Protein AF-A0A957JC90-F1 (afdb_monomer)

Nearest PDB structures (foldseek):
  6tye-assembly1_F  TM=4.162E-01  e=8.320E+00  Mycobacterium tuberculosis
  6tyg-assembly1_F  TM=4.128E-01  e=8.320E+00  Mycobacterium tuberculosis

Structure (mmCIF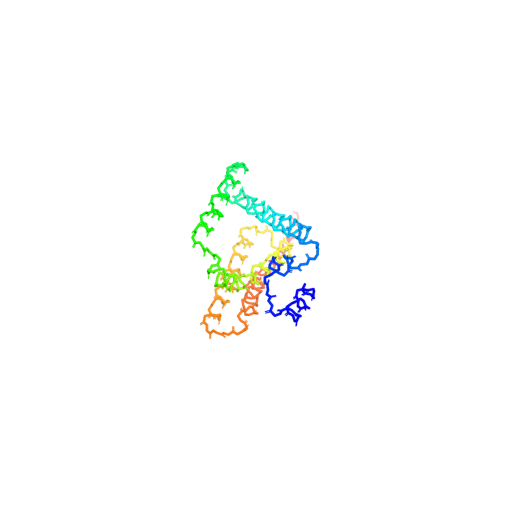, N/CA/C/O backbone):
data_AF-A0A957JC90-F1
#
_entry.id   AF-A0A957JC90-F1
#
loop_
_atom_site.group_PDB
_atom_site.id
_atom_site.type_symbol
_atom_site.label_atom_id
_atom_site.label_alt_id
_atom_site.label_comp_id
_atom_site.label_asym_id
_atom_site.label_entity_id
_atom_site.label_seq_id
_atom_site.pdbx_PDB_ins_code
_atom_site.Cartn_x
_atom_site.Cartn_y
_atom_site.Cartn_z
_atom_site.occupancy
_atom_site.B_iso_or_equiv
_atom_site.auth_seq_id
_atom_site.auth_comp_id
_atom_site.auth_asym_id
_atom_site.auth_atom_id
_atom_site.pdbx_PDB_model_num
ATOM 1 N N . MET A 1 1 ? -3.160 -13.392 16.262 1.00 65.69 1 MET A N 1
ATOM 2 C CA . MET A 1 1 ? -4.386 -13.934 15.630 1.00 65.69 1 MET A CA 1
ATOM 3 C C . MET A 1 1 ? -5.133 -14.885 16.562 1.00 65.69 1 MET A C 1
ATOM 5 O O . MET A 1 1 ? -6.275 -14.590 16.868 1.00 65.69 1 MET A O 1
ATOM 9 N N . ILE A 1 2 ? -4.496 -15.940 17.093 1.00 87.81 2 ILE A N 1
ATOM 10 C CA . ILE A 1 2 ? -5.151 -16.943 17.967 1.00 87.81 2 ILE A CA 1
ATOM 11 C C . ILE A 1 2 ? -5.849 -16.319 19.189 1.00 87.81 2 ILE A C 1
ATOM 13 O O . ILE A 1 2 ? -7.026 -16.570 19.409 1.00 87.81 2 ILE A O 1
ATOM 17 N N . VAL A 1 3 ? -5.158 -15.456 19.943 1.00 84.19 3 VAL A N 1
ATOM 18 C CA . VAL A 1 3 ? -5.729 -14.815 21.145 1.00 84.19 3 VAL A CA 1
ATOM 19 C C . VAL A 1 3 ? -6.979 -13.996 20.816 1.00 84.19 3 VAL A C 1
ATOM 21 O O . VAL A 1 3 ? -7.974 -14.115 21.514 1.00 84.19 3 VAL A O 1
ATOM 24 N N . GLY A 1 4 ? -6.960 -13.219 19.729 1.00 83.75 4 GLY A N 1
ATOM 25 C CA . GLY A 1 4 ? -8.124 -12.437 19.297 1.00 83.75 4 GLY A CA 1
ATOM 26 C C . GLY A 1 4 ? -9.298 -13.311 18.854 1.00 83.75 4 GLY A C 1
ATOM 27 O O . GLY A 1 4 ? -10.431 -13.017 19.208 1.00 83.75 4 GLY A O 1
ATOM 28 N N . ALA A 1 5 ? -9.032 -14.414 18.146 1.00 88.38 5 ALA A N 1
ATOM 29 C CA . ALA A 1 5 ? -10.068 -15.360 17.730 1.00 88.38 5 ALA A CA 1
ATOM 30 C C . ALA A 1 5 ? -10.726 -16.064 18.927 1.00 88.38 5 ALA A C 1
ATOM 32 O O . ALA A 1 5 ? -11.946 -16.183 18.975 1.00 88.38 5 ALA A O 1
ATOM 33 N N . ILE A 1 6 ? -9.925 -16.481 19.915 1.00 91.12 6 ILE A N 1
ATOM 34 C CA . ILE A 1 6 ? -10.436 -17.054 21.168 1.00 91.12 6 ILE A CA 1
ATOM 35 C C . ILE A 1 6 ? -11.291 -16.022 21.901 1.00 91.12 6 ILE A C 1
ATOM 37 O O . ILE A 1 6 ? -12.384 -16.347 22.347 1.00 91.12 6 ILE A O 1
ATOM 41 N N . LEU A 1 7 ? -10.804 -14.786 21.999 1.00 85.38 7 LEU A N 1
ATOM 42 C CA . LEU A 1 7 ? -11.464 -13.711 22.728 1.00 85.38 7 LEU A CA 1
ATOM 43 C C . LEU A 1 7 ? -12.799 -13.330 22.073 1.00 85.38 7 LEU A C 1
ATOM 45 O O . LEU A 1 7 ? -13.797 -13.244 22.770 1.00 85.38 7 LEU A O 1
ATOM 49 N N . PHE A 1 8 ? -12.860 -13.234 20.743 1.00 88.88 8 PHE A N 1
ATOM 50 C CA . PHE A 1 8 ? -14.123 -13.041 20.027 1.00 88.88 8 PHE A CA 1
ATOM 51 C C . PHE A 1 8 ? -15.086 -14.218 20.214 1.00 88.88 8 PHE A C 1
ATOM 53 O O . PHE A 1 8 ? -16.272 -14.014 20.455 1.00 88.88 8 PHE A O 1
ATOM 60 N N . ASN A 1 9 ? -14.586 -15.455 20.148 1.00 93.44 9 ASN A N 1
ATOM 61 C CA . ASN A 1 9 ? -15.416 -16.639 20.356 1.00 93.44 9 ASN A CA 1
ATOM 62 C C . ASN A 1 9 ? -16.007 -16.703 21.776 1.00 93.44 9 ASN A C 1
ATOM 64 O O . ASN A 1 9 ? -17.068 -17.291 21.965 1.00 93.4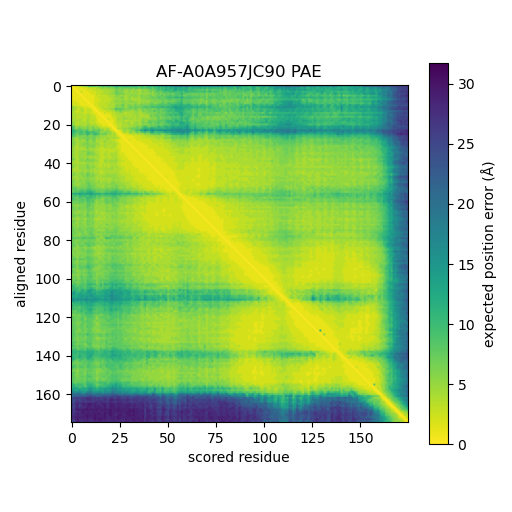4 9 ASN A O 1
ATOM 68 N N . THR A 1 10 ? -15.342 -16.117 22.778 1.00 90.81 10 THR A N 1
ATOM 69 C CA . THR A 1 10 ? -15.830 -16.110 24.164 1.00 90.81 10 THR A CA 1
ATOM 70 C C . THR A 1 10 ? -16.684 -14.896 24.513 1.00 90.81 10 THR A C 1
ATOM 72 O O . THR A 1 10 ? -17.610 -15.039 25.307 1.00 90.81 10 THR A O 1
ATOM 75 N N . THR A 1 11 ? -16.402 -13.711 23.965 1.00 89.19 11 THR A N 1
ATOM 76 C CA . THR A 1 11 ? -17.118 -12.470 24.316 1.00 89.19 11 THR A CA 1
ATOM 77 C C . THR A 1 11 ? -18.176 -12.061 23.299 1.00 89.19 11 THR A C 1
ATOM 79 O O . THR A 1 11 ? -19.053 -11.269 23.633 1.00 89.19 11 THR A O 1
ATOM 82 N N . GLY A 1 12 ? -18.093 -12.556 22.061 1.00 91.06 12 GLY A N 1
ATOM 83 C CA . GLY A 1 12 ? -18.916 -12.100 20.940 1.00 91.06 12 GLY A CA 1
ATOM 84 C C . GLY A 1 12 ? -18.627 -10.662 20.492 1.00 91.06 12 GLY A C 1
ATOM 85 O O . GLY A 1 12 ? -19.348 -10.138 19.647 1.00 91.06 12 GLY A O 1
ATOM 86 N N . ASP A 1 13 ? -17.589 -10.018 21.038 1.00 87.62 13 ASP A N 1
ATOM 87 C CA . ASP A 1 13 ? -17.262 -8.612 20.797 1.00 87.62 13 ASP A CA 1
ATOM 88 C C . ASP A 1 13 ? -15.787 -8.458 20.386 1.00 87.62 13 ASP A C 1
ATOM 90 O O . ASP A 1 13 ? -14.895 -9.130 20.907 1.00 87.62 13 ASP A O 1
ATOM 94 N N . TRP A 1 14 ? -15.526 -7.557 19.441 1.00 84.62 14 TRP A N 1
ATOM 95 C CA . TRP A 1 14 ? -14.184 -7.180 18.988 1.00 84.62 14 TRP A CA 1
ATOM 96 C C . TRP A 1 14 ? -13.621 -5.975 19.756 1.00 84.62 14 TRP A C 1
ATOM 98 O O . TRP A 1 14 ? -12.443 -5.637 19.606 1.00 84.62 14 TRP A O 1
ATOM 108 N N . ASN A 1 15 ? -14.433 -5.325 20.595 1.00 86.06 15 ASN A N 1
ATOM 109 C CA . ASN A 1 15 ? -14.038 -4.177 21.397 1.00 86.06 15 ASN A CA 1
ATOM 110 C C . ASN A 1 15 ? -13.153 -4.586 22.586 1.00 86.06 15 ASN A C 1
ATOM 112 O O . ASN A 1 15 ? -13.586 -4.669 23.736 1.00 86.06 15 ASN A O 1
ATOM 116 N N . LEU A 1 16 ? -11.865 -4.788 22.306 1.00 82.69 16 LEU A N 1
ATOM 117 C CA . LEU A 1 16 ? -10.836 -5.101 23.301 1.00 82.69 16 LEU A CA 1
ATOM 118 C C . LEU A 1 16 ? -10.828 -4.124 24.485 1.00 82.69 16 LEU A C 1
ATOM 120 O O . LEU A 1 16 ? -10.644 -4.555 25.619 1.00 82.69 16 LEU A O 1
ATOM 124 N N . ALA A 1 17 ? -11.052 -2.828 24.251 1.00 83.00 17 ALA A N 1
ATOM 125 C CA . ALA A 1 17 ? -11.074 -1.833 25.321 1.00 83.00 17 ALA A CA 1
ATOM 126 C C . ALA A 1 17 ? -12.263 -2.041 26.273 1.00 83.00 17 ALA A C 1
ATOM 128 O O . ALA A 1 17 ? -12.086 -1.999 27.491 1.00 83.00 17 ALA A O 1
ATOM 129 N N . GLY A 1 18 ? -13.450 -2.320 25.726 1.00 81.81 18 GLY A N 1
ATOM 130 C CA . GLY A 1 18 ? -14.648 -2.645 26.505 1.00 81.81 18 GLY A CA 1
ATOM 131 C C . GLY A 1 18 ? -14.509 -3.959 27.276 1.00 81.81 18 GLY A C 1
ATOM 132 O O . GLY A 1 18 ? -14.896 -4.045 28.439 1.00 81.81 18 GLY A O 1
ATOM 133 N N . ILE A 1 19 ? -13.877 -4.964 26.669 1.00 84.75 19 ILE A N 1
ATOM 134 C CA . ILE A 1 19 ? -13.639 -6.262 27.311 1.00 84.75 19 ILE A CA 1
ATOM 135 C C . ILE A 1 19 ? -12.645 -6.116 28.465 1.00 84.75 19 ILE A C 1
ATOM 137 O O . ILE A 1 19 ? -12.897 -6.612 29.561 1.00 84.75 19 ILE A O 1
ATOM 141 N N . LEU A 1 20 ? -11.549 -5.381 28.257 1.00 83.25 20 LEU A N 1
ATOM 142 C CA . LEU A 1 20 ? -10.546 -5.123 29.292 1.00 83.25 20 LEU A CA 1
ATOM 143 C C . LEU A 1 20 ? -11.093 -4.268 30.441 1.00 83.25 20 LEU A C 1
ATOM 145 O O . LEU A 1 20 ? -10.668 -4.462 31.578 1.00 83.25 20 LEU A O 1
ATOM 149 N N . ALA A 1 21 ? -12.049 -3.371 30.176 1.00 82.81 21 ALA A N 1
ATOM 150 C CA . ALA A 1 21 ? -12.679 -2.540 31.203 1.00 82.81 21 ALA A CA 1
ATOM 151 C C . ALA A 1 21 ? -13.440 -3.355 32.268 1.00 82.81 21 ALA A C 1
ATOM 153 O O . ALA A 1 21 ? -13.557 -2.907 33.405 1.00 82.81 21 ALA A O 1
ATOM 154 N N . ASN A 1 22 ? -13.903 -4.563 31.927 1.00 82.62 22 ASN A N 1
ATOM 155 C CA . ASN A 1 22 ? -14.653 -5.441 32.830 1.00 82.62 22 ASN A CA 1
ATOM 156 C C . ASN A 1 22 ? -13.770 -6.424 33.623 1.00 82.62 22 ASN A C 1
ATOM 158 O O . ASN A 1 22 ? -14.277 -7.222 34.412 1.00 82.62 22 ASN A O 1
ATOM 162 N N . VAL A 1 23 ? -12.447 -6.392 33.434 1.00 85.50 23 VAL A N 1
ATOM 163 C CA . VAL A 1 23 ? -11.510 -7.291 34.122 1.00 85.50 23 VAL A CA 1
ATOM 164 C C . VAL A 1 23 ? -10.955 -6.619 35.378 1.00 85.50 23 VAL A C 1
ATOM 166 O O . VAL A 1 23 ? -10.712 -5.417 35.414 1.00 85.50 23 VAL A O 1
ATOM 169 N N . ARG A 1 24 ? -10.661 -7.421 36.409 1.00 81.38 24 ARG A N 1
ATOM 170 C CA . ARG A 1 24 ? -10.102 -6.990 37.709 1.00 81.38 24 ARG A CA 1
ATOM 171 C C . ARG A 1 24 ? -8.847 -6.096 37.616 1.00 81.38 24 ARG A C 1
ATOM 173 O O . ARG A 1 24 ? -8.530 -5.402 38.573 1.00 81.38 24 ARG A O 1
ATOM 180 N N . LEU A 1 25 ? -8.137 -6.123 36.483 1.00 84.06 25 LEU A N 1
ATOM 181 C CA . LEU A 1 25 ? -6.912 -5.364 36.189 1.00 84.06 25 LEU A CA 1
ATOM 182 C C . LEU A 1 25 ? -7.095 -4.406 34.989 1.00 84.06 25 LEU A C 1
ATOM 184 O O . LEU A 1 25 ? -6.166 -4.202 34.206 1.00 84.06 25 LEU A O 1
ATOM 188 N N . ALA A 1 26 ? -8.285 -3.817 34.831 1.00 85.38 26 ALA A N 1
ATOM 189 C CA . ALA A 1 26 ? -8.647 -2.953 33.702 1.00 85.38 26 ALA A CA 1
ATOM 190 C C . ALA A 1 26 ? -7.621 -1.847 33.393 1.00 85.38 26 ALA A C 1
ATOM 192 O O . ALA A 1 26 ? -7.253 -1.650 32.236 1.00 85.38 26 ALA A O 1
ATOM 193 N N . ALA A 1 27 ? -7.096 -1.174 34.423 1.00 86.12 27 ALA A N 1
ATOM 194 C CA . ALA A 1 27 ? -6.129 -0.085 34.261 1.00 86.12 27 ALA A CA 1
ATOM 195 C C . ALA A 1 27 ? -4.809 -0.539 33.606 1.00 86.12 27 ALA A C 1
ATOM 197 O O . ALA A 1 27 ? -4.254 0.166 32.760 1.00 86.12 27 ALA A O 1
ATOM 198 N N . LEU A 1 28 ? -4.320 -1.738 33.946 1.00 86.38 28 LEU A N 1
ATOM 199 C CA . LEU A 1 28 ? -3.115 -2.300 33.329 1.00 86.38 28 LEU A CA 1
ATOM 200 C C . LEU A 1 28 ? -3.383 -2.692 31.877 1.00 86.38 28 LEU A C 1
ATOM 202 O O . LEU A 1 28 ? -2.597 -2.344 30.999 1.00 86.38 28 LEU A O 1
ATOM 206 N N . GLY A 1 29 ? -4.520 -3.344 31.610 1.00 84.94 29 GLY A N 1
ATOM 207 C CA . GLY A 1 29 ? -4.931 -3.701 30.250 1.00 84.94 29 GLY A CA 1
ATOM 208 C C . GLY A 1 29 ? -5.043 -2.481 29.331 1.00 84.94 29 GLY A C 1
ATOM 209 O O . GLY A 1 29 ? -4.512 -2.494 28.223 1.00 84.94 29 GLY A O 1
ATOM 210 N N . GLN A 1 30 ? -5.663 -1.401 29.812 1.00 87.56 30 GLN A N 1
ATOM 211 C CA . GLN A 1 30 ? -5.775 -0.142 29.072 1.00 87.56 30 GLN A CA 1
ATOM 212 C C . GLN A 1 30 ? -4.415 0.521 28.845 1.00 87.56 30 GLN A C 1
ATOM 214 O O . GLN A 1 30 ? -4.144 0.969 27.734 1.00 87.56 30 GLN A O 1
ATOM 219 N N . THR A 1 31 ? -3.530 0.530 29.847 1.00 89.31 31 THR A N 1
ATOM 220 C CA . THR A 1 31 ? -2.168 1.063 29.682 1.00 89.31 31 THR A CA 1
ATOM 221 C C . THR A 1 31 ? -1.412 0.307 28.590 1.00 89.31 31 THR A C 1
ATOM 223 O O . THR A 1 31 ? -0.858 0.930 27.687 1.00 89.31 31 THR A O 1
ATOM 226 N N . PHE A 1 32 ? -1.442 -1.030 28.607 1.00 88.88 32 PHE A N 1
ATOM 227 C CA . PHE A 1 32 ? -0.811 -1.838 27.559 1.00 88.88 32 PHE A CA 1
ATOM 228 C C . PHE A 1 32 ? -1.427 -1.594 26.178 1.00 88.88 32 PHE A C 1
ATOM 230 O O . PHE A 1 32 ? -0.688 -1.501 25.199 1.00 88.88 32 PHE A O 1
ATOM 237 N N . LEU A 1 33 ? -2.753 -1.441 26.093 1.00 89.44 33 LEU A N 1
ATOM 238 C CA . LEU A 1 33 ? -3.442 -1.117 24.843 1.00 89.44 33 LEU A CA 1
ATOM 239 C C . LEU A 1 33 ? -2.973 0.236 24.285 1.00 89.44 33 LEU A C 1
ATOM 241 O O . LEU A 1 33 ? -2.636 0.331 23.107 1.00 89.44 33 LEU A O 1
ATOM 245 N N . VAL A 1 34 ? -2.900 1.265 25.133 1.00 93.50 34 VAL A N 1
ATOM 246 C CA . VAL A 1 34 ? -2.425 2.602 24.752 1.00 93.50 34 VAL A CA 1
ATOM 247 C C . VAL A 1 34 ? -0.979 2.542 24.269 1.00 93.50 34 VAL A C 1
ATOM 249 O O . VAL A 1 34 ? -0.679 3.067 23.199 1.00 93.50 34 VAL A O 1
ATOM 252 N N . VAL A 1 35 ? -0.091 1.860 25.000 1.00 95.12 35 VAL A N 1
ATOM 253 C CA . VAL A 1 35 ? 1.312 1.702 24.587 1.00 95.12 35 VAL A CA 1
ATOM 254 C C . VAL A 1 35 ? 1.419 0.971 23.246 1.00 95.12 35 VAL A C 1
ATOM 256 O O . VAL A 1 35 ? 2.174 1.409 22.378 1.00 95.12 35 VAL A O 1
ATOM 259 N N . ALA A 1 36 ? 0.646 -0.097 23.037 1.00 93.00 36 ALA A N 1
ATOM 260 C CA . ALA A 1 36 ? 0.651 -0.849 21.784 1.00 93.00 36 ALA A CA 1
ATOM 261 C C . ALA A 1 36 ? 0.195 0.008 20.592 1.00 93.00 36 ALA A C 1
ATOM 263 O O . ALA A 1 36 ? 0.857 0.025 19.552 1.00 93.00 36 ALA A O 1
ATOM 264 N N . VAL A 1 37 ? -0.899 0.761 20.752 1.00 93.81 37 VAL A N 1
ATOM 265 C CA . VAL A 1 37 ? -1.431 1.646 19.703 1.00 93.81 37 VAL A CA 1
ATOM 266 C C . VAL A 1 37 ? -0.463 2.790 19.407 1.00 93.81 37 VAL A C 1
ATOM 268 O O . VAL A 1 37 ? -0.169 3.049 18.241 1.00 93.81 37 VAL A O 1
ATOM 271 N N . LEU A 1 38 ? 0.084 3.441 20.438 1.00 95.19 38 LEU A N 1
ATOM 272 C CA . LEU A 1 38 ? 1.063 4.516 20.263 1.00 95.19 38 LEU A CA 1
ATOM 273 C C . LEU A 1 38 ? 2.332 4.016 19.571 1.00 95.19 38 LEU A C 1
ATOM 275 O O . LEU A 1 38 ? 2.833 4.681 18.669 1.00 95.19 38 LEU A O 1
ATOM 279 N N . SER A 1 39 ? 2.833 2.836 19.941 1.00 96.06 39 SER A N 1
ATOM 280 C CA . SER A 1 39 ? 4.013 2.240 19.311 1.00 96.06 39 SER A CA 1
ATOM 281 C C . SER A 1 39 ? 3.790 1.977 17.817 1.00 96.06 39 SER A C 1
ATOM 283 O O . SER A 1 39 ? 4.600 2.403 16.990 1.00 96.06 39 SER A O 1
ATOM 285 N N . ALA A 1 40 ? 2.663 1.357 17.452 1.00 93.50 40 ALA A N 1
ATOM 286 C CA . ALA A 1 40 ? 2.314 1.103 16.054 1.00 93.50 40 ALA A CA 1
ATOM 287 C C . ALA A 1 40 ? 2.110 2.406 15.254 1.00 93.50 40 ALA A C 1
ATOM 289 O O . ALA A 1 40 ? 2.565 2.515 14.110 1.00 93.50 40 ALA A O 1
ATOM 290 N N . ALA A 1 41 ? 1.479 3.417 15.862 1.00 94.12 41 ALA A N 1
ATOM 291 C CA . ALA A 1 41 ? 1.272 4.727 15.247 1.00 94.12 41 ALA A CA 1
ATOM 292 C C . ALA A 1 41 ? 2.599 5.465 15.004 1.00 94.12 41 ALA A C 1
ATOM 294 O O . ALA A 1 41 ? 2.829 5.972 13.906 1.00 94.12 41 ALA A O 1
ATOM 295 N N . LEU A 1 42 ? 3.502 5.477 15.990 1.00 95.62 42 LEU A N 1
ATOM 296 C CA . LEU A 1 42 ? 4.829 6.088 15.867 1.00 95.62 42 LEU A CA 1
ATOM 297 C C . LEU A 1 42 ? 5.688 5.380 14.817 1.00 95.62 42 LEU A C 1
ATOM 299 O O . LEU A 1 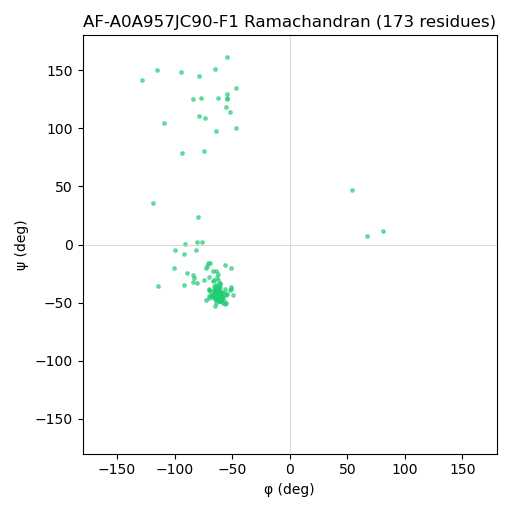42 ? 6.362 6.046 14.032 1.00 95.62 42 LEU A O 1
ATOM 303 N N . SER A 1 43 ? 5.633 4.047 14.762 1.00 96.31 43 SER A N 1
ATOM 304 C CA . SER A 1 43 ? 6.317 3.266 13.728 1.00 96.31 43 SER A CA 1
ATOM 305 C C . SER A 1 43 ? 5.816 3.636 12.327 1.00 96.31 43 SER A C 1
ATOM 307 O O . SER A 1 43 ? 6.622 3.933 11.446 1.00 96.31 43 SER A O 1
ATOM 309 N N . SER A 1 44 ? 4.495 3.732 12.147 1.00 94.44 44 SER A N 1
ATOM 310 C CA . SER A 1 44 ? 3.882 4.109 10.866 1.00 94.44 44 SER A CA 1
ATOM 311 C C . SER A 1 44 ? 4.226 5.546 10.456 1.00 94.44 44 SER A C 1
ATOM 313 O O . SER A 1 44 ? 4.566 5.798 9.298 1.00 94.44 44 SER A O 1
ATOM 315 N N . LEU A 1 45 ? 4.201 6.486 11.409 1.00 95.81 45 LEU A N 1
ATOM 316 C CA . LEU A 1 45 ? 4.606 7.875 11.185 1.00 95.81 45 LEU A CA 1
ATOM 317 C C . LEU A 1 45 ? 6.075 7.958 10.753 1.00 95.81 45 LEU A C 1
ATOM 319 O O . LEU A 1 45 ? 6.398 8.673 9.805 1.00 95.81 45 LEU A O 1
ATOM 323 N N . HIS A 1 46 ? 6.956 7.205 11.413 1.00 96.19 46 HIS A N 1
ATOM 324 C CA . HIS A 1 46 ? 8.376 7.178 11.086 1.00 96.19 46 HIS A CA 1
ATOM 325 C C . HIS A 1 46 ? 8.635 6.631 9.674 1.00 96.19 46 HIS A C 1
ATOM 327 O O . HIS A 1 46 ? 9.355 7.262 8.896 1.00 96.19 46 HIS A O 1
ATOM 333 N N . SER A 1 47 ? 8.008 5.510 9.305 1.00 95.12 47 SER A N 1
ATOM 334 C CA . SER A 1 47 ? 8.115 4.948 7.953 1.00 95.12 47 SER A CA 1
ATOM 335 C C . SER A 1 47 ? 7.571 5.903 6.888 1.00 95.12 47 SER A C 1
ATOM 337 O O . SER A 1 47 ? 8.220 6.110 5.862 1.00 95.12 47 SER A O 1
ATOM 339 N N . GLY A 1 48 ? 6.426 6.542 7.142 1.00 94.50 48 GLY A N 1
ATOM 340 C CA . GLY A 1 48 ? 5.847 7.529 6.229 1.00 94.50 48 GLY A CA 1
ATOM 341 C C . GLY A 1 48 ? 6.730 8.765 6.056 1.00 94.50 48 GLY A C 1
ATOM 342 O O . GLY A 1 48 ? 6.921 9.246 4.942 1.00 94.50 48 GLY A O 1
ATOM 343 N N . GLN A 1 49 ? 7.340 9.240 7.141 1.00 96.25 49 GLN A N 1
ATOM 344 C CA . GLN A 1 49 ? 8.290 10.348 7.106 1.00 96.25 49 GLN A CA 1
ATOM 345 C C . GLN A 1 49 ? 9.521 10.011 6.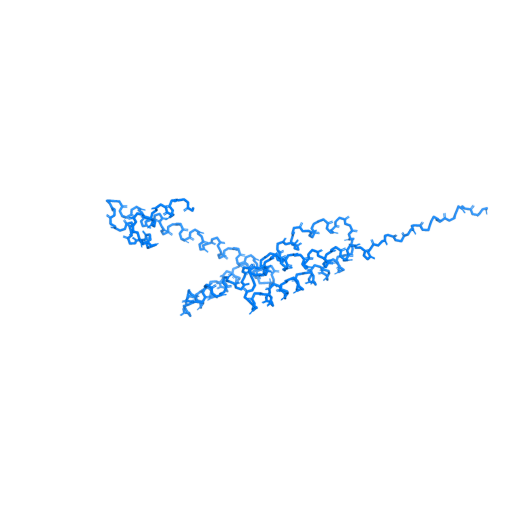255 1.00 96.25 49 GLN A C 1
ATOM 347 O O . GLN A 1 49 ? 9.931 10.837 5.439 1.00 96.25 49 GLN A O 1
ATOM 352 N N . LEU A 1 50 ? 10.113 8.825 6.435 1.00 94.81 50 LEU A N 1
ATOM 353 C CA . LEU A 1 50 ? 11.259 8.384 5.633 1.00 94.81 50 LEU A CA 1
ATOM 354 C C . LEU A 1 50 ? 10.893 8.320 4.148 1.00 94.81 50 LEU A C 1
ATOM 356 O O . LEU A 1 50 ? 11.608 8.893 3.325 1.00 94.81 50 LEU A O 1
ATOM 360 N N . ALA A 1 51 ? 9.745 7.721 3.822 1.00 94.69 51 ALA A N 1
ATOM 361 C CA . ALA A 1 51 ? 9.243 7.658 2.454 1.00 94.69 51 ALA A CA 1
ATOM 362 C C . ALA A 1 51 ? 9.068 9.064 1.853 1.00 94.69 51 ALA A C 1
ATOM 364 O O . ALA A 1 51 ? 9.631 9.352 0.796 1.00 94.69 51 ALA A O 1
ATOM 365 N N . LEU A 1 52 ? 8.390 9.978 2.556 1.00 95.19 52 LEU A N 1
ATOM 366 C CA . LEU A 1 52 ? 8.176 11.347 2.082 1.00 95.19 52 LEU A CA 1
ATOM 367 C C . LEU A 1 52 ? 9.497 12.103 1.875 1.00 95.19 52 LEU A C 1
ATOM 369 O O . LEU A 1 52 ? 9.663 12.775 0.859 1.00 95.19 52 LEU A O 1
ATOM 373 N N . SER A 1 53 ? 10.455 11.959 2.793 1.00 95.25 53 SER A N 1
ATOM 374 C CA . SER A 1 53 ? 11.779 12.591 2.684 1.00 95.25 53 SER A CA 1
ATOM 375 C C . SER A 1 53 ? 12.682 11.977 1.609 1.00 95.25 53 SER A C 1
ATOM 377 O O . SER A 1 53 ? 13.658 12.595 1.206 1.00 95.25 53 SER A O 1
ATOM 379 N N . SER A 1 54 ? 12.384 10.760 1.147 1.00 93.88 54 SER A N 1
ATOM 380 C CA . SER A 1 54 ? 13.100 10.143 0.023 1.00 93.88 54 SER A CA 1
ATOM 381 C C . SER A 1 54 ? 12.541 10.594 -1.329 1.00 93.88 54 SER A C 1
ATOM 383 O O . SER A 1 54 ? 13.285 10.733 -2.297 1.00 93.88 54 SER A O 1
ATOM 385 N N . LEU A 1 55 ? 11.232 10.866 -1.382 1.00 94.38 55 LEU A N 1
ATOM 386 C CA . LEU A 1 55 ? 10.533 11.345 -2.575 1.00 94.38 55 LEU A CA 1
ATOM 387 C C . LEU A 1 55 ? 10.654 12.863 -2.754 1.00 94.38 55 LEU A C 1
ATOM 389 O O . LEU A 1 55 ? 10.615 13.369 -3.873 1.00 94.38 55 LEU A O 1
ATOM 393 N N . THR A 1 56 ? 10.801 13.599 -1.655 1.00 93.81 56 THR A N 1
ATOM 394 C CA . THR A 1 56 ? 10.934 15.058 -1.641 1.00 93.81 56 THR A CA 1
ATOM 395 C C . THR A 1 56 ? 12.308 15.451 -1.114 1.00 93.81 56 THR A C 1
ATOM 397 O O . THR A 1 56 ? 12.863 14.777 -0.262 1.00 93.81 56 THR A O 1
ATOM 400 N N . ARG A 1 57 ? 12.874 16.582 -1.546 1.00 94.44 57 ARG A N 1
ATOM 401 C CA . ARG A 1 57 ? 14.147 17.094 -0.988 1.00 94.44 57 ARG A CA 1
ATOM 402 C C . ARG A 1 57 ? 13.963 17.820 0.356 1.00 94.44 57 ARG A C 1
ATOM 404 O O . ARG A 1 57 ? 14.747 18.705 0.693 1.00 94.44 57 ARG A O 1
ATOM 411 N N . LEU A 1 58 ? 12.889 17.522 1.088 1.00 92.69 58 LEU A N 1
ATOM 412 C CA . LEU A 1 58 ? 12.537 18.226 2.318 1.00 92.69 58 LEU A CA 1
ATOM 413 C C . LEU A 1 58 ? 13.381 17.730 3.498 1.00 92.69 58 LEU A C 1
ATOM 415 O O . LEU A 1 58 ? 13.655 16.534 3.611 1.00 92.69 58 LEU A O 1
ATOM 419 N N . PRO A 1 59 ? 13.748 18.617 4.438 1.00 95.06 59 PRO A N 1
ATOM 420 C CA . PRO A 1 59 ? 14.429 18.195 5.650 1.00 95.06 59 PRO A CA 1
ATOM 421 C C . PRO A 1 59 ? 13.513 17.307 6.502 1.00 95.06 59 PRO A C 1
ATOM 423 O O . PRO A 1 59 ? 12.286 17.450 6.519 1.00 95.06 59 PRO A O 1
ATOM 426 N N . GLN A 1 60 ? 14.129 16.410 7.269 1.00 93.25 60 GLN A N 1
ATOM 427 C CA . GLN A 1 60 ? 13.439 15.364 8.025 1.00 93.25 60 GLN A CA 1
ATOM 428 C C . GLN A 1 60 ? 12.365 15.911 8.986 1.00 93.25 60 GLN A C 1
ATOM 430 O O . GLN A 1 60 ? 11.272 15.355 9.080 1.00 93.25 60 GLN A O 1
ATOM 435 N N . ARG A 1 61 ? 12.637 17.052 9.638 1.00 95.00 61 ARG A N 1
ATOM 436 C CA . ARG A 1 61 ? 11.682 17.734 10.533 1.00 95.00 61 ARG A CA 1
ATOM 437 C C . ARG A 1 61 ? 10.425 18.208 9.800 1.00 95.00 61 ARG A C 1
ATOM 439 O O . ARG A 1 61 ? 9.326 18.061 10.320 1.00 95.00 61 ARG A O 1
ATOM 446 N N . VAL A 1 62 ? 10.584 18.749 8.590 1.00 96.50 62 VAL A N 1
ATOM 447 C CA . VAL A 1 62 ? 9.456 19.226 7.775 1.00 96.50 62 VAL A CA 1
ATOM 448 C C . VAL A 1 62 ? 8.635 18.045 7.270 1.00 96.50 62 VAL A C 1
ATOM 450 O O . VAL A 1 62 ? 7.412 18.102 7.319 1.00 96.50 62 VAL A O 1
ATOM 453 N N . SER A 1 63 ? 9.287 16.946 6.881 1.00 95.25 63 SER A N 1
ATOM 454 C CA . SER A 1 63 ? 8.593 15.713 6.484 1.00 95.25 63 SER A CA 1
ATOM 455 C C . SER A 1 63 ? 7.758 15.127 7.629 1.00 95.25 63 SER A C 1
ATOM 457 O O . SER A 1 63 ? 6.641 14.673 7.396 1.00 95.25 63 SER A O 1
ATOM 459 N N . LEU A 1 64 ? 8.256 15.183 8.873 1.00 96.31 64 LEU A N 1
ATOM 460 C CA . LEU A 1 64 ? 7.506 14.733 10.053 1.00 96.31 64 LEU A CA 1
ATOM 461 C C . LEU A 1 64 ? 6.263 15.594 10.276 1.00 96.31 64 LEU A C 1
ATOM 463 O O . LEU A 1 64 ? 5.175 15.059 10.471 1.00 96.31 64 LEU A O 1
ATOM 467 N N . ILE A 1 65 ? 6.412 16.922 10.229 1.00 97.38 65 ILE A N 1
ATOM 468 C CA . ILE A 1 65 ? 5.287 17.850 10.404 1.00 97.38 65 ILE A CA 1
ATOM 469 C C . ILE A 1 65 ? 4.250 17.635 9.298 1.00 97.38 65 ILE A C 1
ATOM 471 O O . ILE A 1 65 ? 3.065 17.510 9.593 1.00 97.38 65 ILE A O 1
ATOM 475 N N . ALA A 1 66 ? 4.690 17.528 8.043 1.00 96.44 66 ALA A N 1
ATOM 476 C CA . ALA A 1 66 ? 3.811 17.287 6.906 1.00 96.44 66 ALA A CA 1
ATOM 477 C C . ALA A 1 66 ? 3.028 15.972 7.055 1.00 96.44 66 ALA A C 1
ATOM 479 O O . ALA A 1 66 ? 1.808 15.974 6.911 1.00 96.44 66 ALA A O 1
ATOM 480 N N . MET A 1 67 ? 3.694 14.870 7.416 1.00 96.38 67 MET A N 1
ATOM 481 C CA . MET A 1 67 ? 3.019 13.587 7.644 1.00 96.38 67 MET A CA 1
ATOM 482 C C . MET A 1 67 ? 2.035 13.641 8.815 1.00 96.38 67 MET A C 1
ATOM 484 O O . MET A 1 67 ? 0.927 13.122 8.695 1.00 96.38 67 MET A O 1
ATOM 488 N N . SER A 1 68 ? 2.390 14.307 9.916 1.00 96.12 68 SER A N 1
ATOM 489 C CA . SER A 1 68 ? 1.478 14.512 11.048 1.00 96.12 68 SER A CA 1
ATOM 490 C C . SER A 1 68 ? 0.231 15.299 10.641 1.00 96.12 68 SER A C 1
ATOM 492 O O . SER A 1 68 ? -0.872 14.928 11.035 1.00 96.12 68 SER A O 1
ATOM 494 N N . ILE A 1 69 ? 0.383 16.341 9.813 1.00 97.06 69 ILE A N 1
ATOM 495 C CA . ILE A 1 69 ? -0.748 17.104 9.266 1.00 97.06 69 ILE A CA 1
ATOM 496 C C . ILE A 1 69 ? -1.624 16.207 8.388 1.00 97.06 69 ILE A C 1
ATOM 498 O O . ILE A 1 69 ? -2.838 16.207 8.556 1.00 97.06 69 ILE A O 1
ATOM 502 N N . VAL A 1 70 ? -1.036 15.410 7.492 1.00 96.06 70 VAL A N 1
ATOM 503 C CA . VAL A 1 70 ? -1.793 14.489 6.627 1.00 96.06 70 VAL A CA 1
ATOM 504 C C . VAL A 1 70 ? -2.596 13.485 7.456 1.00 96.06 70 VAL A C 1
ATOM 506 O O . VAL A 1 70 ? -3.792 13.327 7.224 1.00 96.06 70 VAL A O 1
ATOM 509 N N . ILE A 1 71 ? -1.975 12.849 8.453 1.00 94.50 71 ILE A N 1
ATOM 510 C CA . ILE A 1 71 ? -2.656 11.895 9.342 1.00 94.50 71 ILE A CA 1
ATOM 511 C C . ILE A 1 71 ? -3.781 12.588 10.113 1.00 94.50 71 ILE A C 1
ATOM 513 O O . ILE A 1 71 ? -4.883 12.051 10.199 1.00 94.50 71 ILE A O 1
ATOM 517 N N . PHE A 1 72 ? -3.529 13.789 10.639 1.00 95.94 72 PHE A N 1
ATOM 518 C CA . PHE A 1 72 ? -4.537 14.567 11.353 1.00 95.94 72 PHE A CA 1
ATOM 519 C C . PHE A 1 72 ? -5.731 14.916 10.459 1.00 95.94 72 PHE A C 1
ATOM 521 O O . PHE A 1 72 ? -6.876 14.738 10.866 1.00 95.94 72 PHE A O 1
ATOM 528 N N . VAL A 1 73 ? -5.479 15.355 9.224 1.00 97.31 73 VAL A N 1
ATOM 529 C CA . VAL A 1 73 ? -6.527 15.654 8.242 1.00 97.31 73 VAL A CA 1
ATOM 530 C C . VAL A 1 73 ? -7.333 14.395 7.913 1.00 97.31 73 VAL A C 1
ATOM 532 O O . VAL A 1 73 ? -8.558 14.437 7.972 1.00 97.31 73 VAL A O 1
ATOM 535 N N . LEU A 1 74 ? -6.683 13.260 7.637 1.00 95.19 74 LEU A N 1
ATOM 536 C CA . LEU A 1 74 ? -7.376 11.989 7.380 1.00 95.19 74 LEU A CA 1
ATOM 537 C C . LEU A 1 74 ? -8.236 11.545 8.572 1.00 95.19 74 LEU A C 1
ATOM 539 O O . LEU A 1 74 ? -9.366 11.093 8.384 1.00 95.19 74 LEU A O 1
ATOM 543 N N . ALA A 1 75 ? -7.731 11.711 9.796 1.00 93.69 75 ALA A N 1
ATOM 544 C CA . ALA A 1 75 ? -8.483 11.422 11.011 1.00 93.69 75 ALA A CA 1
ATOM 545 C C . ALA A 1 75 ? -9.700 12.350 11.162 1.00 93.69 75 ALA A C 1
ATOM 547 O O . ALA A 1 75 ? -10.799 11.879 11.448 1.00 93.69 75 ALA A O 1
ATOM 548 N N . ALA A 1 76 ? -9.536 13.652 10.904 1.00 96.19 76 ALA A N 1
ATOM 549 C CA . ALA A 1 76 ? -10.629 14.625 10.936 1.00 96.19 76 ALA A CA 1
ATOM 550 C C . ALA A 1 76 ? -11.722 14.314 9.896 1.00 96.19 76 ALA A C 1
ATOM 552 O O . ALA A 1 76 ? -12.906 14.481 10.179 1.00 96.19 76 ALA A O 1
ATOM 553 N N . TYR A 1 77 ? -11.340 13.794 8.726 1.00 97.12 77 TYR A N 1
ATOM 554 C CA . TYR A 1 77 ? -12.268 13.334 7.686 1.00 97.12 77 TYR A CA 1
ATOM 555 C C . TYR A 1 77 ? -12.926 11.982 7.973 1.00 97.12 77 TYR A C 1
ATOM 557 O O . TYR A 1 77 ? -13.702 11.502 7.147 1.00 97.12 77 TYR A O 1
ATOM 565 N N . ARG A 1 78 ? -12.644 11.363 9.124 1.00 94.88 78 ARG A N 1
ATOM 566 C CA . ARG A 1 78 ? -13.133 10.025 9.464 1.00 94.88 78 ARG A CA 1
ATOM 567 C C . ARG A 1 78 ? -12.800 8.989 8.392 1.00 94.88 78 ARG A C 1
ATOM 569 O O . ARG A 1 78 ? -13.638 8.188 7.970 1.00 94.88 78 ARG A O 1
ATOM 576 N N . PHE A 1 79 ? -11.546 9.008 7.939 1.00 94.44 79 PHE A N 1
ATOM 577 C CA . PHE A 1 79 ? -11.031 8.027 6.987 1.00 94.44 79 PHE A CA 1
ATOM 578 C C . PHE A 1 79 ? -11.182 6.576 7.485 1.00 94.44 79 PHE A C 1
ATOM 580 O O . PHE A 1 79 ? -11.183 5.657 6.672 1.00 94.44 79 PHE A O 1
ATOM 587 N N . ASP A 1 80 ? -11.404 6.357 8.788 1.00 92.19 80 ASP A N 1
ATOM 588 C CA . ASP A 1 80 ? -11.793 5.063 9.361 1.00 92.19 80 ASP A CA 1
ATOM 589 C C . ASP A 1 80 ? -12.992 4.426 8.642 1.00 92.19 80 ASP A C 1
ATOM 591 O O . ASP A 1 80 ? -12.993 3.217 8.413 1.00 92.19 80 ASP A O 1
ATOM 595 N N . LEU A 1 81 ? -13.961 5.231 8.194 1.00 93.00 81 LEU A N 1
ATOM 596 C CA . LEU A 1 81 ? -15.134 4.747 7.459 1.00 93.00 81 LEU A CA 1
ATOM 597 C C . LEU A 1 81 ? -14.795 4.256 6.045 1.00 93.00 81 LEU A C 1
ATOM 599 O O . LEU A 1 81 ? -15.485 3.397 5.501 1.00 93.00 81 LEU A O 1
ATOM 603 N N . GLN A 1 82 ? -13.736 4.796 5.445 1.00 95.56 82 GLN A N 1
ATOM 604 C CA . GLN A 1 82 ? -13.278 4.445 4.098 1.00 95.56 82 GLN A CA 1
ATOM 605 C C . GLN A 1 82 ? -12.109 3.455 4.122 1.00 95.56 82 GLN A C 1
ATOM 607 O O . GLN A 1 82 ? -11.688 2.975 3.068 1.00 95.56 82 GLN A O 1
ATOM 612 N N . LEU A 1 83 ? -11.601 3.117 5.312 1.00 92.94 83 LEU A N 1
ATOM 613 C CA . LEU A 1 83 ? -10.402 2.309 5.489 1.00 92.94 83 LEU A CA 1
ATOM 614 C C . LEU A 1 83 ? -10.538 0.937 4.828 1.00 92.94 83 LEU A C 1
ATOM 616 O O . LEU A 1 83 ? -9.593 0.483 4.194 1.00 92.94 83 LEU A O 1
ATOM 620 N N . LEU A 1 84 ? -11.706 0.294 4.927 1.00 92.94 84 LEU A N 1
ATOM 621 C CA . LEU A 1 84 ? -11.937 -1.010 4.299 1.00 92.94 84 LEU A CA 1
ATOM 622 C C . LEU A 1 84 ? -11.871 -0.930 2.772 1.00 92.94 84 LEU A C 1
ATOM 624 O O . LEU A 1 84 ? -11.170 -1.727 2.159 1.00 92.94 84 LEU A O 1
ATOM 628 N N . ALA A 1 85 ? -12.533 0.056 2.162 1.00 93.25 85 ALA A N 1
ATOM 629 C CA . ALA A 1 85 ? -12.487 0.257 0.713 1.00 93.25 85 ALA A CA 1
ATOM 630 C C . ALA A 1 85 ? -11.068 0.605 0.237 1.00 93.25 85 ALA A C 1
ATOM 632 O O . ALA A 1 85 ? -10.601 0.104 -0.785 1.00 93.25 85 ALA A O 1
ATOM 633 N N . PHE A 1 86 ? -10.353 1.427 1.006 1.00 93.62 86 PHE A N 1
ATOM 634 C CA . PHE A 1 86 ? -8.962 1.755 0.730 1.00 93.62 86 PHE A CA 1
ATOM 635 C C . PHE A 1 86 ? -8.050 0.527 0.825 1.00 93.62 86 PHE A C 1
ATOM 637 O O . PHE A 1 86 ? -7.297 0.258 -0.108 1.00 93.62 86 PHE A O 1
ATOM 644 N N . LEU A 1 87 ? -8.132 -0.241 1.916 1.00 93.25 87 LEU A N 1
ATOM 645 C CA . LEU A 1 87 ? -7.343 -1.460 2.115 1.00 93.25 87 LEU A CA 1
ATOM 646 C C . LEU A 1 87 ? -7.627 -2.499 1.039 1.00 93.25 87 LEU A C 1
ATOM 648 O O . LEU A 1 87 ? -6.709 -3.175 0.595 1.00 93.25 87 LEU A O 1
ATOM 652 N N . ASP A 1 88 ? -8.872 -2.593 0.595 1.00 92.00 88 ASP A N 1
ATOM 653 C CA . ASP A 1 88 ? -9.275 -3.461 -0.497 1.00 92.00 88 ASP A CA 1
ATOM 654 C C . ASP A 1 88 ? -8.630 -3.026 -1.829 1.00 92.00 88 ASP A C 1
ATOM 656 O O . ASP A 1 88 ? -8.255 -3.846 -2.663 1.00 92.00 88 ASP A O 1
ATOM 660 N N . VAL A 1 89 ? -8.472 -1.726 -2.097 1.00 93.94 89 VAL A N 1
ATOM 661 C CA . VAL A 1 89 ? -7.724 -1.256 -3.284 1.00 93.94 89 VAL A CA 1
ATOM 662 C C . VAL A 1 89 ? -6.228 -1.526 -3.127 1.00 93.94 89 VAL A C 1
ATOM 664 O O . VAL A 1 89 ? -5.591 -2.045 -4.042 1.00 93.94 89 VAL A O 1
ATOM 667 N N . VAL A 1 90 ? -5.665 -1.215 -1.961 1.00 93.44 90 VAL A N 1
ATOM 668 C CA . VAL A 1 90 ? -4.241 -1.421 -1.676 1.00 93.44 90 VAL A CA 1
ATOM 669 C C . VAL A 1 90 ? -3.866 -2.904 -1.735 1.00 93.44 90 VAL A C 1
ATOM 671 O O . VAL A 1 90 ? -2.808 -3.237 -2.267 1.00 93.44 90 VAL A O 1
ATOM 674 N N . SER A 1 91 ? -4.728 -3.806 -1.262 1.00 92.38 91 SER A N 1
ATOM 675 C CA . SER A 1 91 ? -4.491 -5.254 -1.297 1.00 92.38 91 SER A CA 1
ATOM 676 C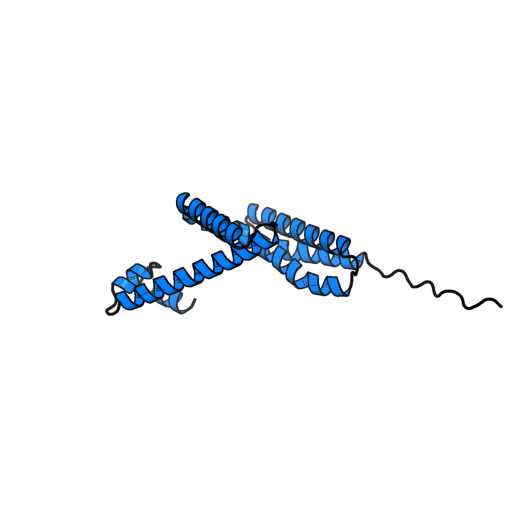 C . SER A 1 91 ? -4.360 -5.796 -2.721 1.00 92.38 91 SER A C 1
ATOM 678 O O . SER A 1 91 ? -3.586 -6.724 -2.937 1.00 92.38 91 SER A O 1
ATOM 680 N N . ALA A 1 92 ? -5.030 -5.189 -3.704 1.00 92.94 92 ALA A N 1
ATOM 681 C CA . ALA A 1 92 ? -4.871 -5.542 -5.114 1.00 92.94 92 ALA A CA 1
ATOM 682 C C . ALA A 1 92 ? -3.551 -5.027 -5.712 1.00 92.94 92 ALA A C 1
ATOM 684 O O . ALA A 1 92 ? -2.981 -5.658 -6.600 1.00 92.94 92 ALA A O 1
ATOM 685 N N . LEU A 1 93 ? -3.040 -3.899 -5.214 1.00 95.06 93 LEU A N 1
ATOM 686 C CA . LEU A 1 93 ? -1.805 -3.268 -5.696 1.00 95.06 93 LEU A CA 1
ATOM 687 C C . LEU A 1 93 ? -0.537 -3.858 -5.060 1.00 95.06 93 LEU A C 1
ATOM 689 O O . LEU A 1 93 ? 0.547 -3.807 -5.651 1.00 95.06 93 LEU A O 1
ATOM 693 N N . LEU A 1 94 ? -0.649 -4.414 -3.853 1.00 94.31 94 LEU A N 1
ATOM 694 C CA . LEU A 1 94 ? 0.480 -4.964 -3.101 1.00 94.31 94 LEU A CA 1
ATOM 695 C C . LEU A 1 94 ? 1.194 -6.130 -3.813 1.00 94.31 94 LEU A C 1
ATOM 697 O O . LEU A 1 94 ? 2.419 -6.070 -3.916 1.00 94.31 94 LEU A O 1
ATOM 701 N N . PRO A 1 95 ? 0.505 -7.163 -4.338 1.00 94.00 95 PRO A N 1
ATOM 702 C CA . PRO A 1 95 ? 1.164 -8.314 -4.951 1.00 94.00 95 PRO A CA 1
ATOM 703 C C . PRO A 1 95 ? 2.041 -7.947 -6.160 1.00 94.00 95 PRO A C 1
ATOM 705 O O . PRO A 1 95 ? 3.210 -8.337 -6.157 1.00 94.00 95 PRO A O 1
ATOM 708 N N . PRO A 1 96 ? 1.571 -7.146 -7.143 1.00 94.50 96 PRO A N 1
ATOM 709 C CA . PRO A 1 96 ? 2.423 -6.629 -8.220 1.00 94.50 96 PRO A CA 1
ATOM 710 C C . PRO A 1 96 ? 3.663 -5.886 -7.704 1.00 94.50 96 PRO A C 1
ATOM 712 O O . PRO A 1 96 ? 4.776 -6.093 -8.187 1.00 94.50 96 PRO A O 1
ATOM 715 N N . SER A 1 97 ? 3.485 -5.051 -6.676 1.00 94.69 97 SER A N 1
ATOM 716 C CA . SER A 1 97 ? 4.570 -4.283 -6.048 1.00 94.69 97 SER A CA 1
ATOM 717 C C . SER A 1 97 ? 5.620 -5.194 -5.410 1.00 94.69 97 SER A C 1
ATOM 719 O O . SER A 1 97 ? 6.817 -4.994 -5.611 1.00 94.69 97 SER A O 1
ATOM 721 N N . LEU A 1 98 ? 5.179 -6.228 -4.687 1.00 95.25 98 LEU A N 1
ATOM 722 C CA . LEU A 1 98 ? 6.055 -7.218 -4.062 1.00 95.25 98 LEU A CA 1
ATOM 723 C C . LEU A 1 98 ? 6.814 -8.043 -5.098 1.00 95.25 98 LEU A C 1
ATOM 725 O O . LEU A 1 98 ? 8.011 -8.251 -4.935 1.00 95.25 98 LEU A O 1
ATOM 729 N N . VAL A 1 99 ? 6.152 -8.471 -6.176 1.00 95.88 99 VAL A N 1
ATOM 730 C CA . VAL A 1 99 ? 6.804 -9.185 -7.283 1.00 95.88 99 VAL A CA 1
ATOM 731 C C . VAL A 1 99 ? 7.947 -8.357 -7.853 1.00 95.88 99 VAL A C 1
ATOM 733 O O . VAL A 1 99 ? 9.068 -8.850 -7.955 1.00 95.88 99 VAL A O 1
ATOM 736 N N . VAL A 1 100 ? 7.684 -7.092 -8.188 1.00 94.94 100 VAL A N 1
ATOM 737 C CA . VAL A 1 100 ? 8.716 -6.209 -8.737 1.00 94.94 100 VAL A CA 1
ATOM 738 C C . VAL A 1 100 ? 9.843 -6.025 -7.726 1.00 94.94 100 VAL A C 1
ATOM 740 O O . VAL A 1 100 ? 10.999 -6.217 -8.082 1.00 94.94 100 VAL A O 1
ATOM 743 N N . MET A 1 101 ? 9.531 -5.747 -6.459 1.00 94.12 101 MET A N 1
ATOM 744 C CA . MET A 1 101 ? 10.541 -5.539 -5.418 1.00 94.12 101 MET A CA 1
ATOM 745 C C . MET A 1 101 ? 11.426 -6.773 -5.175 1.00 94.12 101 MET A C 1
ATOM 747 O O . MET A 1 101 ? 12.620 -6.624 -4.932 1.00 94.12 101 MET A O 1
ATOM 751 N N . LEU A 1 102 ? 10.860 -7.982 -5.246 1.00 94.31 102 LEU A N 1
ATOM 752 C CA . LEU A 1 102 ? 11.582 -9.234 -5.000 1.00 94.31 102 LEU A CA 1
ATOM 753 C C . LEU A 1 102 ? 12.405 -9.700 -6.204 1.00 94.31 102 LEU A C 1
ATOM 755 O O . LEU A 1 102 ? 13.464 -10.293 -6.024 1.00 94.31 102 LEU A O 1
ATOM 759 N N . VAL A 1 103 ? 11.932 -9.444 -7.424 1.00 92.00 103 VAL A N 1
ATOM 760 C CA . VAL A 1 103 ? 12.598 -9.897 -8.657 1.00 92.00 103 VAL A CA 1
ATOM 761 C C . VAL A 1 103 ? 13.620 -8.877 -9.160 1.00 92.00 103 VAL A C 1
ATOM 763 O O . VAL A 1 103 ? 14.582 -9.253 -9.830 1.00 92.00 103 VAL A O 1
ATOM 766 N N . LEU A 1 104 ? 13.467 -7.594 -8.815 1.00 88.50 104 LEU A N 1
ATOM 767 C CA . LEU A 1 104 ? 14.373 -6.536 -9.264 1.00 88.50 104 LEU A CA 1
ATOM 768 C C . LEU A 1 104 ? 15.851 -6.796 -8.915 1.00 88.50 104 LEU A C 1
ATOM 770 O O . LEU A 1 104 ? 16.667 -6.627 -9.817 1.00 88.50 104 LEU A O 1
ATOM 774 N N . PRO A 1 105 ? 16.232 -7.264 -7.706 1.00 89.38 105 PRO A N 1
ATOM 775 C CA . PRO A 1 105 ? 17.631 -7.572 -7.392 1.00 89.38 105 PRO A CA 1
ATOM 776 C C . PRO A 1 105 ? 18.223 -8.664 -8.289 1.00 89.38 105 PRO A C 1
ATOM 778 O O . PRO A 1 105 ? 19.399 -8.613 -8.642 1.00 89.38 105 PRO A O 1
ATOM 781 N N . TRP A 1 106 ? 17.412 -9.643 -8.703 1.00 87.00 106 TRP A N 1
ATOM 782 C CA . TRP A 1 106 ? 17.850 -10.625 -9.692 1.00 87.00 106 TRP A CA 1
ATOM 783 C C . TRP A 1 106 ? 17.997 -9.993 -11.066 1.00 87.00 106 TRP A C 1
ATOM 785 O O . TRP A 1 106 ? 18.956 -10.300 -11.750 1.00 87.00 106 TRP A O 1
ATOM 795 N N . PHE A 1 107 ? 17.119 -9.074 -11.458 1.00 81.38 107 PHE A N 1
ATOM 796 C CA . PHE A 1 107 ? 17.253 -8.346 -12.720 1.00 81.38 107 PHE A CA 1
ATOM 797 C C . PHE A 1 107 ? 18.512 -7.455 -12.753 1.00 81.38 107 PHE A C 1
ATOM 799 O O . PHE A 1 107 ? 19.161 -7.346 -13.790 1.00 81.38 107 PHE A O 1
ATOM 806 N N . GLU A 1 108 ? 18.905 -6.865 -11.617 1.00 84.06 108 GLU A N 1
ATOM 807 C CA . GLU A 1 108 ? 20.123 -6.046 -11.485 1.00 84.06 108 GLU A CA 1
ATOM 808 C C . GLU A 1 108 ? 21.410 -6.804 -11.797 1.00 84.06 108 GLU A C 1
ATOM 810 O O . GLU A 1 108 ? 22.337 -6.220 -12.352 1.00 84.06 108 GLU A O 1
ATOM 815 N N . ALA A 1 109 ? 21.461 -8.099 -11.483 1.00 83.06 109 ALA A N 1
ATOM 816 C CA . ALA A 1 109 ? 22.624 -8.923 -11.792 1.00 83.06 109 ALA A CA 1
ATOM 817 C C . ALA A 1 109 ? 22.785 -9.204 -13.301 1.00 83.06 109 ALA A C 1
ATOM 819 O O . ALA A 1 109 ? 23.858 -9.631 -13.721 1.00 83.06 109 ALA A O 1
ATOM 820 N N . TRP A 1 110 ? 21.744 -8.980 -14.112 1.00 76.75 110 TRP A N 1
ATOM 821 C CA . TRP A 1 110 ? 21.705 -9.379 -15.524 1.00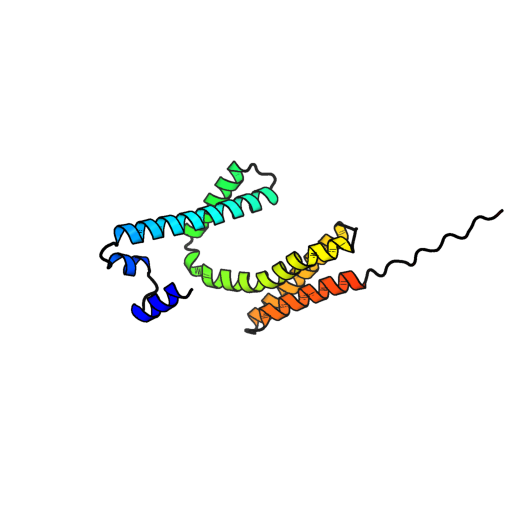 76.75 110 TRP A CA 1
ATOM 822 C C . TRP A 1 110 ? 21.652 -8.173 -16.468 1.00 76.75 110 TRP A C 1
ATOM 824 O O . TRP A 1 110 ? 22.271 -8.211 -17.526 1.00 76.75 110 TRP A O 1
ATOM 834 N N . GLU A 1 111 ? 20.964 -7.090 -16.090 1.00 80.19 111 GLU A N 1
ATOM 835 C CA . GLU A 1 111 ? 20.858 -5.869 -16.894 1.00 80.19 111 GLU A CA 1
ATOM 836 C C . GLU A 1 111 ? 21.656 -4.714 -16.253 1.00 80.19 111 GLU A C 1
ATOM 838 O O . GLU A 1 111 ? 21.196 -4.101 -15.277 1.00 80.19 111 GLU A O 1
ATOM 843 N N . PRO A 1 112 ? 22.833 -4.361 -16.806 1.00 78.50 112 PRO A N 1
ATOM 844 C CA . PRO A 1 112 ? 23.651 -3.271 -16.276 1.00 78.50 112 PRO A CA 1
ATOM 845 C C . PRO A 1 112 ? 23.053 -1.885 -16.564 1.00 78.50 112 PRO A C 1
ATOM 847 O O . PRO A 1 112 ? 23.380 -0.921 -15.867 1.00 78.50 112 PRO A O 1
ATOM 850 N N . ASP A 1 113 ? 22.160 -1.768 -17.554 1.00 87.50 113 ASP A N 1
ATOM 851 C CA . ASP A 1 113 ? 21.486 -0.512 -17.879 1.00 87.50 113 ASP A CA 1
ATOM 852 C C . ASP A 1 113 ? 20.411 -0.167 -16.833 1.00 87.50 113 ASP A C 1
ATOM 854 O O . ASP A 1 113 ? 19.337 -0.775 -16.737 1.00 87.50 113 ASP A O 1
ATOM 858 N N . LYS A 1 114 ? 20.716 0.863 -16.041 1.00 87.88 114 LYS A N 1
ATOM 859 C CA . LYS A 1 114 ? 19.862 1.368 -14.967 1.00 87.88 114 LYS A CA 1
ATOM 860 C C . LYS A 1 114 ? 18.552 1.969 -15.483 1.00 87.88 114 LYS A C 1
ATOM 862 O O . LYS A 1 114 ? 17.530 1.828 -14.810 1.00 87.88 114 LYS A O 1
ATOM 867 N N . GLU A 1 115 ? 18.563 2.638 -16.633 1.00 88.75 115 GLU A N 1
ATOM 868 C CA . GLU A 1 115 ? 17.376 3.310 -17.173 1.00 88.75 115 GLU A CA 1
ATOM 869 C C . GLU A 1 115 ? 16.378 2.281 -17.699 1.00 88.75 115 GLU A C 1
ATOM 871 O O . GLU A 1 115 ? 15.202 2.282 -17.323 1.00 88.75 115 GLU A O 1
ATOM 876 N N . ARG A 1 116 ? 16.870 1.321 -18.487 1.00 85.56 116 ARG A N 1
ATOM 877 C CA . ARG A 1 116 ? 16.048 0.222 -18.994 1.00 85.56 116 ARG A CA 1
ATOM 878 C C . ARG A 1 116 ? 15.461 -0.611 -17.860 1.00 85.56 116 ARG A C 1
ATOM 880 O O . ARG A 1 116 ? 14.270 -0.920 -17.893 1.00 85.56 116 ARG A O 1
ATOM 887 N N . ARG A 1 117 ? 16.249 -0.908 -16.824 1.00 88.25 117 ARG A N 1
ATOM 888 C CA . ARG A 1 117 ? 15.765 -1.593 -15.620 1.00 88.25 117 ARG A CA 1
ATOM 889 C C . ARG A 1 117 ? 14.617 -0.850 -14.947 1.00 88.25 117 ARG A C 1
ATOM 891 O O . ARG A 1 117 ? 13.601 -1.465 -14.628 1.00 88.25 117 ARG A O 1
ATOM 898 N N . HIS A 1 118 ? 14.774 0.454 -14.735 1.00 90.19 118 HIS A N 1
ATOM 899 C CA . HIS A 1 118 ? 13.734 1.269 -14.117 1.00 90.19 118 HIS A CA 1
ATOM 900 C C . HIS A 1 118 ? 12.446 1.249 -14.947 1.00 90.19 118 HIS A C 1
ATOM 902 O O . HIS A 1 118 ? 11.370 1.001 -14.406 1.00 90.19 118 HIS A O 1
ATOM 908 N N . ASN A 1 119 ? 12.567 1.411 -16.266 1.00 92.50 119 ASN A N 1
ATOM 909 C CA . ASN A 1 119 ? 11.425 1.390 -17.174 1.00 92.50 119 ASN A CA 1
ATOM 910 C C . ASN A 1 119 ? 10.712 0.030 -17.168 1.00 92.50 119 ASN A C 1
ATOM 912 O O . ASN A 1 119 ? 9.491 -0.014 -17.048 1.00 92.50 119 ASN A O 1
ATOM 916 N N . VAL A 1 120 ? 11.444 -1.087 -17.244 1.00 91.88 120 VAL A N 1
ATOM 917 C CA . VAL A 1 120 ? 10.848 -2.436 -17.203 1.00 91.88 120 VAL A CA 1
ATOM 918 C C . VAL A 1 120 ? 10.149 -2.692 -15.864 1.00 91.88 120 VAL A C 1
ATOM 920 O O . VAL A 1 120 ? 9.032 -3.206 -15.858 1.00 91.88 120 VAL A O 1
ATOM 923 N N . ALA A 1 121 ? 10.757 -2.301 -14.740 1.00 93.88 121 ALA A N 1
ATOM 924 C CA . ALA A 1 121 ? 10.157 -2.442 -13.414 1.00 93.88 121 ALA A CA 1
ATOM 925 C C . ALA A 1 121 ? 8.867 -1.619 -13.272 1.00 93.88 121 ALA A C 1
ATOM 927 O O . ALA A 1 121 ? 7.862 -2.120 -12.766 1.00 93.88 121 ALA A O 1
ATOM 928 N N . LEU A 1 122 ? 8.878 -0.380 -13.771 1.00 95.25 122 LEU A N 1
ATOM 929 C CA . LEU A 1 122 ? 7.719 0.506 -13.775 1.00 95.25 122 LEU A CA 1
ATOM 930 C C . LEU A 1 122 ? 6.587 -0.074 -14.629 1.00 95.25 122 LEU A C 1
ATOM 932 O O . LEU A 1 122 ? 5.448 -0.133 -14.169 1.00 95.25 122 LEU A O 1
ATOM 936 N N . TRP A 1 123 ? 6.890 -0.557 -15.837 1.00 96.12 123 TRP A N 1
ATOM 937 C CA . TRP A 1 123 ? 5.895 -1.191 -16.705 1.00 96.12 123 TRP A CA 1
ATOM 938 C C . TRP A 1 123 ? 5.342 -2.485 -16.111 1.00 96.12 123 TRP A C 1
ATOM 940 O O . TRP A 1 123 ? 4.135 -2.709 -16.159 1.00 96.12 123 TRP A O 1
ATOM 950 N N . ALA A 1 124 ? 6.194 -3.317 -15.513 1.00 95.50 124 ALA A N 1
ATOM 951 C CA . ALA A 1 124 ? 5.765 -4.536 -14.839 1.00 95.50 124 ALA A CA 1
ATOM 952 C C . ALA A 1 124 ? 4.822 -4.239 -13.673 1.00 95.50 124 ALA A C 1
ATOM 954 O O . ALA A 1 124 ? 3.806 -4.921 -13.509 1.00 95.50 124 ALA A O 1
ATOM 955 N N . TRP A 1 125 ? 5.133 -3.208 -12.889 1.00 96.88 125 TRP A N 1
ATOM 956 C CA . TRP A 1 125 ? 4.275 -2.759 -11.805 1.00 96.88 125 TRP A CA 1
ATOM 957 C C . TRP A 1 125 ? 2.945 -2.212 -12.329 1.00 96.88 125 TRP A C 1
ATOM 959 O O . TRP A 1 125 ? 1.897 -2.704 -11.920 1.00 96.88 125 TRP A O 1
ATOM 969 N N . LEU A 1 126 ? 2.970 -1.256 -13.267 1.00 97.00 126 LEU A N 1
ATOM 970 C CA . LEU A 1 126 ? 1.763 -0.621 -13.808 1.00 97.00 126 LEU A CA 1
ATOM 971 C C . LEU A 1 126 ? 0.815 -1.630 -14.455 1.00 97.00 126 LEU A C 1
ATOM 973 O O . LEU A 1 126 ? -0.385 -1.598 -14.189 1.00 97.00 126 LEU A O 1
ATOM 977 N N . LEU A 1 127 ? 1.338 -2.527 -15.294 1.00 96.69 127 LEU A N 1
ATOM 978 C CA . LEU A 1 127 ? 0.513 -3.512 -15.991 1.00 96.69 127 LEU A CA 1
ATOM 979 C C . LEU A 1 127 ? -0.056 -4.554 -15.025 1.00 96.69 127 LEU A C 1
ATOM 981 O O . LEU A 1 127 ? -1.229 -4.904 -15.138 1.00 96.69 127 LEU A O 1
ATOM 985 N N . GLY A 1 128 ? 0.728 -5.007 -14.041 1.00 96.25 128 GLY A N 1
ATOM 986 C CA . GLY A 1 128 ? 0.234 -5.923 -13.011 1.00 96.25 128 GLY A CA 1
ATOM 987 C C . GLY A 1 128 ? -0.808 -5.282 -12.096 1.00 96.25 128 GLY A C 1
ATOM 988 O O . GLY A 1 128 ? -1.852 -5.878 -11.840 1.00 96.25 128 GLY A O 1
ATOM 989 N N . ALA A 1 129 ? -0.572 -4.046 -11.657 1.00 96.06 129 ALA A N 1
ATOM 990 C CA . ALA A 1 129 ? -1.516 -3.256 -10.870 1.00 96.06 129 ALA A CA 1
ATOM 991 C C . ALA A 1 129 ? -2.821 -2.995 -11.636 1.00 96.06 129 ALA A C 1
ATOM 993 O O . ALA A 1 129 ? -3.907 -3.209 -11.100 1.00 96.06 129 ALA A O 1
ATOM 994 N N . GLY A 1 130 ? -2.723 -2.584 -12.903 1.00 96.25 130 GLY A N 1
ATOM 995 C CA . GLY A 1 130 ? -3.877 -2.369 -13.772 1.00 96.25 130 GLY A CA 1
ATOM 996 C C . GLY A 1 130 ? -4.693 -3.646 -13.968 1.00 96.25 130 GLY A C 1
ATOM 997 O O . GLY A 1 130 ? -5.910 -3.624 -13.799 1.00 96.25 130 GLY A O 1
ATOM 998 N N . ALA A 1 131 ? -4.030 -4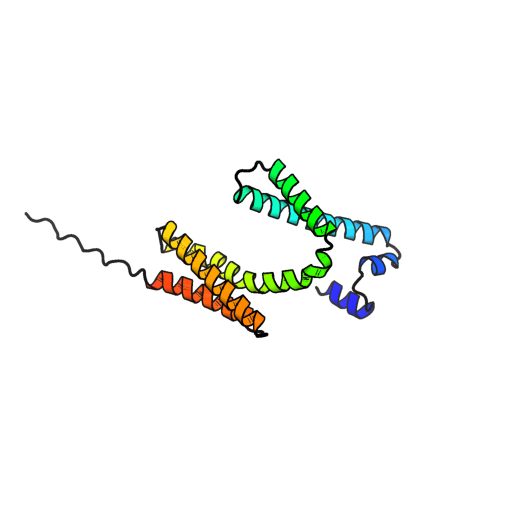.774 -14.238 1.00 95.81 131 ALA A N 1
ATOM 999 C CA . ALA A 1 131 ? -4.696 -6.068 -14.365 1.00 95.81 131 ALA A CA 1
ATOM 1000 C C . ALA A 1 131 ? -5.399 -6.485 -13.062 1.00 95.81 131 ALA A C 1
ATOM 1002 O O . ALA A 1 131 ? -6.564 -6.880 -13.101 1.00 95.81 131 ALA A O 1
ATOM 1003 N N . ALA A 1 132 ? -4.735 -6.339 -11.910 1.00 95.06 132 ALA A N 1
ATOM 1004 C CA . ALA A 1 132 ? -5.336 -6.635 -10.611 1.00 95.06 132 ALA A CA 1
ATOM 1005 C C . ALA A 1 132 ? -6.589 -5.786 -10.356 1.00 95.06 132 ALA A C 1
ATOM 1007 O O . ALA A 1 132 ? -7.618 -6.315 -9.942 1.00 95.06 132 ALA A O 1
ATOM 1008 N N . LEU A 1 133 ? -6.540 -4.482 -10.643 1.00 95.56 133 LEU A N 1
ATOM 1009 C CA . LEU A 1 133 ? -7.689 -3.596 -10.463 1.00 95.56 133 LEU A CA 1
ATOM 1010 C C . LEU A 1 133 ? -8.851 -3.949 -11.396 1.00 95.56 133 LEU A C 1
ATOM 1012 O O . LEU A 1 133 ? -9.991 -3.984 -10.944 1.00 95.56 133 LEU A O 1
ATOM 1016 N N . VAL A 1 134 ? -8.583 -4.249 -12.670 1.00 96.19 134 VAL A N 1
ATOM 1017 C CA . VAL A 1 134 ? -9.631 -4.633 -13.632 1.00 96.19 134 VAL A CA 1
ATOM 1018 C C . VAL A 1 134 ? -10.336 -5.915 -13.192 1.00 96.19 134 VAL A C 1
ATOM 1020 O O . VAL A 1 134 ? -11.563 -5.937 -13.126 1.00 96.19 134 VAL A O 1
ATOM 1023 N N . PHE A 1 135 ? -9.583 -6.955 -12.826 1.00 94.56 135 PHE A N 1
ATOM 1024 C CA . PHE A 1 135 ? -10.164 -8.218 -12.355 1.00 94.56 135 PHE A CA 1
ATOM 1025 C C . PHE A 1 135 ? -10.925 -8.043 -11.043 1.00 94.56 135 PHE A C 1
ATOM 1027 O O . PHE A 1 135 ? -11.998 -8.612 -10.854 1.00 94.56 135 PHE A O 1
ATOM 1034 N N . LYS A 1 136 ? -10.407 -7.204 -10.146 1.00 93.31 136 LYS A N 1
ATOM 1035 C CA . LYS A 1 136 ? -11.098 -6.883 -8.904 1.00 93.31 136 LYS A CA 1
ATOM 1036 C C . LYS A 1 136 ? -12.442 -6.197 -9.166 1.00 93.31 136 LYS A C 1
ATOM 1038 O O . LYS A 1 136 ? -13.437 -6.565 -8.551 1.00 93.31 136 LYS A O 1
ATOM 1043 N N . LEU A 1 137 ? -12.494 -5.231 -10.086 1.00 93.69 137 LEU A N 1
ATOM 1044 C CA . LEU A 1 137 ? -13.738 -4.545 -10.462 1.00 93.69 137 LEU A CA 1
ATOM 1045 C C . LEU A 1 137 ? -14.764 -5.489 -11.108 1.00 93.69 137 LEU A C 1
ATOM 1047 O O . LEU A 1 137 ? -15.958 -5.213 -11.057 1.00 93.69 137 LEU A O 1
ATOM 1051 N N . GLN A 1 138 ? -14.310 -6.607 -11.677 1.00 95.12 138 GLN A N 1
ATOM 1052 C CA . GLN A 1 138 ? -15.166 -7.675 -12.199 1.00 95.12 138 GLN A CA 1
ATOM 1053 C C . GLN A 1 138 ? -15.665 -8.642 -11.110 1.00 95.12 138 GLN A C 1
ATOM 1055 O O . GLN A 1 138 ? -16.485 -9.506 -11.399 1.00 95.12 138 GLN A O 1
ATOM 1060 N N . GLY A 1 139 ? -15.211 -8.494 -9.860 1.00 89.00 139 GLY A N 1
ATOM 1061 C CA . GLY A 1 139 ? -15.583 -9.368 -8.746 1.00 89.00 139 GLY A CA 1
ATOM 1062 C C . GLY A 1 139 ? -14.807 -10.688 -8.695 1.00 89.00 139 GLY A C 1
ATOM 1063 O O . GLY A 1 139 ? -15.171 -11.580 -7.932 1.00 89.00 139 GLY A O 1
ATOM 1064 N N . GLU A 1 140 ? -13.732 -10.825 -9.474 1.00 90.50 140 GLU A N 1
ATOM 1065 C CA . GLU A 1 140 ? -12.949 -12.058 -9.537 1.00 90.50 140 GLU A CA 1
ATOM 1066 C C . GLU A 1 140 ? -12.029 -12.206 -8.321 1.00 90.50 140 GLU A C 1
ATOM 1068 O O . GLU A 1 140 ? -11.185 -11.351 -8.038 1.00 90.50 140 GLU A O 1
ATOM 1073 N N . LEU A 1 141 ? -12.114 -13.341 -7.622 1.00 88.12 141 LEU A N 1
ATOM 1074 C CA . LEU A 1 141 ? -11.270 -13.631 -6.452 1.00 88.12 141 LEU A CA 1
ATOM 1075 C C . LEU A 1 141 ? -9.784 -13.789 -6.819 1.00 88.12 141 LEU A C 1
ATOM 1077 O O . LEU A 1 141 ? -8.907 -13.579 -5.984 1.00 88.12 141 LEU A O 1
ATOM 1081 N N . ALA A 1 142 ? -9.487 -14.121 -8.079 1.00 91.69 142 ALA A N 1
ATOM 1082 C CA . ALA A 1 142 ? -8.130 -14.356 -8.568 1.00 91.69 142 ALA A CA 1
ATOM 1083 C C . ALA A 1 142 ? -7.341 -13.072 -8.901 1.00 91.69 142 ALA A C 1
ATOM 1085 O O . ALA A 1 142 ? -6.194 -13.169 -9.340 1.00 91.69 142 ALA A O 1
ATOM 1086 N N . HIS A 1 143 ? -7.906 -11.879 -8.685 1.00 88.69 143 HIS A N 1
ATOM 1087 C CA . HIS A 1 143 ? -7.294 -10.593 -9.051 1.00 88.69 143 HIS A CA 1
ATOM 1088 C C . HIS A 1 143 ? -5.854 -10.411 -8.530 1.00 88.69 143 HIS A C 1
ATOM 1090 O O . HIS A 1 143 ? -4.986 -9.935 -9.262 1.00 88.69 143 HIS A O 1
ATOM 1096 N N . VAL A 1 144 ? -5.575 -10.861 -7.300 1.00 90.69 144 VAL A N 1
ATOM 1097 C CA . VAL A 1 144 ? -4.234 -10.838 -6.685 1.00 90.69 144 VAL A CA 1
ATOM 1098 C C . VAL A 1 144 ? -3.224 -11.669 -7.484 1.00 90.69 144 VAL A C 1
ATOM 1100 O O . VAL A 1 144 ? -2.117 -11.205 -7.765 1.00 90.69 144 VAL A O 1
ATOM 1103 N N . LEU A 1 145 ? -3.605 -12.891 -7.866 1.00 93.00 145 LEU A N 1
ATOM 1104 C CA . LEU A 1 145 ? -2.737 -13.808 -8.608 1.00 93.00 145 LEU A CA 1
ATOM 1105 C C . LEU A 1 145 ? -2.489 -13.299 -10.026 1.00 93.00 145 LEU A C 1
ATOM 1107 O O . LEU A 1 145 ? -1.351 -13.312 -10.489 1.00 93.00 145 LEU A O 1
ATOM 1111 N N . VAL A 1 146 ? -3.535 -12.811 -10.695 1.00 94.00 146 VAL A N 1
ATOM 1112 C CA . VAL A 1 146 ? -3.433 -12.277 -12.058 1.00 94.00 146 VAL A CA 1
ATOM 1113 C C . VAL A 1 146 ? -2.466 -11.098 -12.101 1.00 94.00 146 VAL A C 1
ATOM 1115 O O . VAL A 1 146 ? -1.553 -11.097 -12.924 1.00 94.00 146 VAL A O 1
ATOM 1118 N N . GLY A 1 147 ? -2.599 -10.133 -11.186 1.00 92.94 147 GLY A N 1
ATOM 1119 C CA . GLY A 1 147 ? -1.688 -8.989 -11.134 1.00 92.94 147 GLY A CA 1
ATOM 1120 C C . GLY A 1 147 ? -0.228 -9.395 -10.936 1.00 92.94 147 GLY A C 1
ATOM 1121 O O . GLY A 1 147 ? 0.651 -8.916 -11.652 1.00 92.94 147 GLY A O 1
ATOM 1122 N N . ALA A 1 148 ? 0.030 -10.325 -10.012 1.00 93.75 148 ALA A N 1
ATOM 1123 C CA . ALA A 1 148 ? 1.371 -10.849 -9.762 1.00 93.75 148 ALA A CA 1
ATOM 1124 C C . ALA A 1 148 ? 1.962 -11.564 -10.994 1.00 93.75 148 ALA A C 1
ATOM 1126 O O . ALA A 1 148 ? 3.116 -11.326 -11.356 1.00 93.75 148 ALA A O 1
ATOM 1127 N N . LEU A 1 149 ? 1.169 -12.406 -11.667 1.00 96.19 149 LEU A N 1
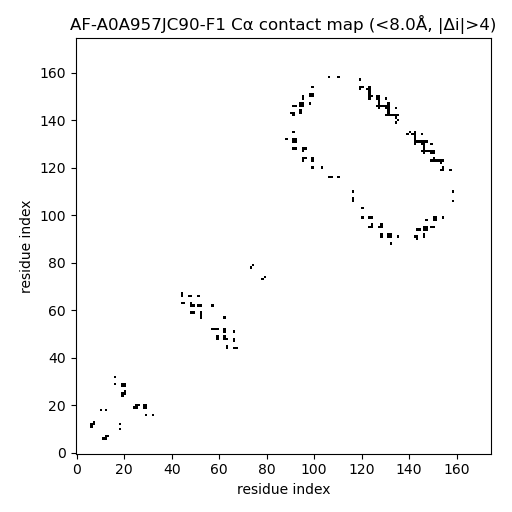ATOM 1128 C CA . LEU A 1 149 ? 1.589 -13.128 -12.871 1.00 96.19 149 LEU A CA 1
ATOM 1129 C C . LEU A 1 149 ? 1.869 -12.185 -14.044 1.00 96.19 149 LEU A C 1
ATOM 1131 O O . LEU A 1 149 ? 2.849 -12.384 -14.759 1.00 96.19 149 LEU A O 1
ATOM 1135 N N . VAL A 1 150 ? 1.057 -11.141 -14.223 1.00 95.75 150 VAL A N 1
ATOM 1136 C CA . VAL A 1 150 ? 1.286 -10.122 -15.257 1.00 95.75 150 VAL A CA 1
ATOM 1137 C C . VAL A 1 150 ? 2.594 -9.375 -14.995 1.00 95.75 150 VAL A C 1
ATOM 1139 O O . VAL A 1 150 ? 3.405 -9.248 -15.912 1.00 95.75 150 VAL A O 1
ATOM 1142 N N . SER A 1 151 ? 2.867 -8.955 -13.754 1.00 94.88 151 SER A N 1
ATOM 1143 C CA . SER A 1 151 ? 4.154 -8.333 -13.409 1.00 94.88 151 SER A CA 1
ATOM 1144 C C . SER A 1 151 ? 5.341 -9.258 -13.693 1.00 94.88 151 SER A C 1
ATOM 1146 O O . SER A 1 151 ? 6.324 -8.822 -14.294 1.00 94.88 151 SER A O 1
ATOM 1148 N N . LEU A 1 152 ? 5.245 -10.542 -13.327 1.00 94.19 152 LEU A N 1
ATOM 1149 C CA . LEU A 1 152 ? 6.281 -11.536 -13.630 1.00 94.19 152 LEU A CA 1
ATOM 1150 C C . LEU A 1 152 ? 6.490 -11.715 -15.135 1.00 94.19 152 LEU A C 1
ATOM 1152 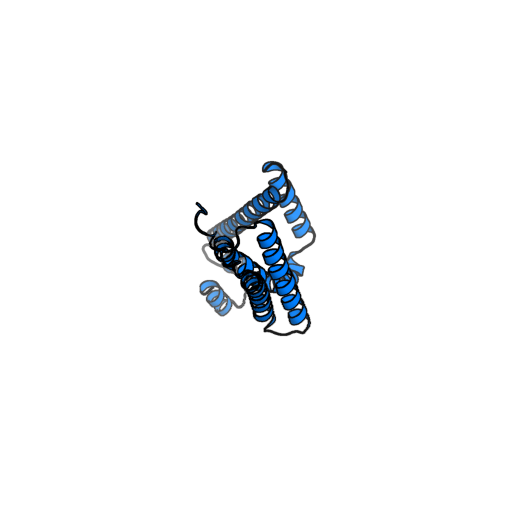O O . LEU A 1 152 ? 7.631 -11.770 -15.590 1.00 94.19 152 LEU A O 1
ATOM 1156 N N . ALA A 1 153 ? 5.409 -11.788 -15.912 1.00 94.25 153 ALA A N 1
ATOM 1157 C CA . ALA A 1 153 ? 5.482 -11.957 -17.357 1.00 94.25 153 ALA A CA 1
ATOM 1158 C C . ALA A 1 153 ? 6.183 -10.770 -18.031 1.00 94.25 153 ALA A C 1
ATOM 1160 O O . ALA A 1 153 ? 7.029 -10.976 -18.900 1.00 94.25 153 ALA A O 1
ATOM 1161 N N . VAL A 1 154 ? 5.892 -9.539 -17.600 1.00 93.31 154 VAL A N 1
ATOM 1162 C CA . VAL A 1 154 ? 6.539 -8.327 -18.129 1.00 93.31 154 VAL A CA 1
ATOM 1163 C C . VAL A 1 154 ? 8.027 -8.289 -17.770 1.00 93.31 154 VAL A C 1
ATOM 1165 O O . VAL A 1 154 ? 8.856 -8.011 -18.638 1.00 93.31 154 VAL A O 1
ATOM 1168 N N . LEU A 1 155 ? 8.392 -8.634 -16.530 1.00 90.69 155 LEU A N 1
ATOM 1169 C CA . LEU A 1 155 ? 9.798 -8.743 -16.116 1.00 90.69 155 LEU A CA 1
ATOM 1170 C C . LEU A 1 155 ? 10.538 -9.827 -16.915 1.00 90.69 155 LEU A C 1
ATOM 1172 O O . LEU A 1 155 ? 11.624 -9.583 -17.442 1.00 90.69 155 LEU A O 1
ATOM 1176 N N . GLY A 1 156 ? 9.926 -11.004 -17.068 1.00 89.56 156 GLY A N 1
ATOM 1177 C CA . GLY A 1 156 ? 10.472 -12.113 -17.852 1.00 89.56 156 GLY A CA 1
ATOM 1178 C C . GLY A 1 156 ? 10.619 -11.778 -19.338 1.00 89.56 156 GLY A C 1
ATOM 1179 O O . GLY A 1 156 ? 11.600 -12.166 -19.973 1.00 89.56 156 GLY A O 1
ATOM 1180 N N . TRP A 1 157 ? 9.686 -11.007 -19.896 1.00 89.19 157 TRP A N 1
ATOM 1181 C CA . TRP A 1 157 ? 9.777 -10.499 -21.262 1.00 89.19 157 TRP A CA 1
ATOM 1182 C C . TRP A 1 157 ? 10.943 -9.519 -21.430 1.00 89.19 157 TRP A C 1
ATOM 1184 O O . TRP A 1 157 ? 11.717 -9.639 -22.383 1.00 89.19 157 TRP A O 1
ATOM 1194 N N . GLY A 1 158 ? 11.115 -8.600 -20.474 1.00 84.25 158 GLY A N 1
ATOM 1195 C CA . GLY A 1 158 ? 12.250 -7.677 -20.427 1.00 84.25 158 GLY A CA 1
ATOM 1196 C C . GLY A 1 158 ? 13.599 -8.403 -20.429 1.00 84.25 158 GLY A C 1
ATOM 1197 O O . GLY A 1 158 ? 14.490 -8.016 -21.188 1.00 84.25 158 GLY A O 1
ATOM 1198 N N . LEU A 1 159 ? 13.704 -9.500 -19.666 1.00 81.00 159 LEU A N 1
ATOM 1199 C CA . LEU A 1 159 ? 14.878 -10.382 -19.643 1.00 81.00 159 LEU A CA 1
ATOM 1200 C C . LEU A 1 159 ? 15.102 -11.088 -20.987 1.00 81.00 159 LEU A C 1
ATOM 1202 O O . LEU A 1 159 ? 16.218 -11.125 -21.495 1.00 81.00 159 LEU A O 1
ATOM 1206 N N . ARG A 1 160 ? 14.049 -11.645 -21.598 1.00 80.31 160 ARG A N 1
ATOM 1207 C CA . ARG A 1 160 ? 14.173 -12.452 -22.826 1.00 80.31 160 ARG A CA 1
ATOM 1208 C C . ARG A 1 160 ? 14.619 -11.642 -24.046 1.00 80.31 160 ARG A C 1
ATOM 1210 O O . ARG A 1 160 ? 15.283 -12.193 -24.925 1.00 80.31 160 ARG A O 1
ATOM 1217 N N . LEU A 1 161 ? 14.255 -10.361 -24.112 1.00 72.88 161 LEU A N 1
ATOM 1218 C CA . LEU A 1 161 ? 14.690 -9.453 -25.180 1.00 72.88 161 LEU A CA 1
ATOM 1219 C C . LEU A 1 161 ? 16.186 -9.108 -25.103 1.00 72.88 161 LEU A C 1
ATOM 1221 O O . LEU A 1 161 ? 16.754 -8.653 -26.093 1.00 72.88 161 LEU A O 1
ATOM 1225 N N . TRP A 1 162 ? 16.837 -9.362 -23.968 1.00 61.72 162 TRP A N 1
ATOM 1226 C CA . TRP A 1 162 ? 18.280 -9.242 -23.807 1.00 61.72 162 TRP A CA 1
ATOM 1227 C C . TRP A 1 162 ? 18.936 -10.605 -24.053 1.00 61.72 162 TRP A C 1
ATOM 1229 O O . TRP A 1 162 ? 19.275 -11.349 -23.138 1.00 61.72 162 TRP A O 1
ATOM 1239 N N . ARG A 1 163 ? 19.090 -10.984 -25.324 1.00 61.06 163 ARG A N 1
ATOM 1240 C CA . ARG A 1 163 ? 20.109 -11.981 -25.671 1.00 61.06 163 ARG A CA 1
ATOM 1241 C C . ARG A 1 163 ? 21.431 -11.231 -25.820 1.00 61.06 163 ARG A C 1
ATOM 1243 O O . ARG A 1 163 ? 21.454 -10.277 -26.603 1.00 61.06 163 ARG A O 1
ATOM 1250 N N . PRO A 1 164 ? 22.507 -11.619 -25.112 1.00 57.88 164 PRO A N 1
ATOM 1251 C CA . PRO A 1 164 ? 23.805 -10.989 -25.304 1.00 57.88 164 PRO A CA 1
ATOM 1252 C C . PRO A 1 164 ? 24.163 -11.078 -26.788 1.00 57.88 164 PRO A C 1
ATOM 1254 O O . PRO A 1 164 ? 24.051 -12.146 -27.399 1.00 57.88 164 PRO A O 1
ATOM 1257 N N . LYS A 1 165 ? 24.539 -9.942 -27.391 1.00 58.28 165 LYS A N 1
ATOM 1258 C CA . LYS A 1 165 ? 25.160 -9.963 -28.718 1.00 58.28 165 LYS A CA 1
ATOM 1259 C C . LYS A 1 165 ? 26.364 -10.903 -28.603 1.00 58.28 165 LYS A C 1
ATOM 1261 O O . LYS A 1 165 ? 27.154 -10.692 -27.683 1.00 58.28 165 LYS A O 1
ATOM 1266 N N . PRO A 1 166 ? 26.499 -11.929 -29.463 1.00 60.28 166 PRO A N 1
ATOM 1267 C CA . PRO A 1 166 ? 27.700 -12.746 -29.451 1.00 60.28 166 PRO A CA 1
ATOM 1268 C C . PRO A 1 166 ? 28.881 -11.796 -29.612 1.00 60.28 166 PRO A C 1
ATOM 1270 O O . PRO A 1 166 ? 28.876 -10.965 -30.526 1.00 60.28 166 PRO A O 1
ATOM 1273 N N . GLU A 1 167 ? 29.834 -11.864 -28.682 1.00 62.19 167 GLU A N 1
ATOM 1274 C CA . GLU A 1 167 ? 31.098 -11.159 -28.826 1.00 62.19 167 GLU A CA 1
ATOM 1275 C C . GLU A 1 167 ? 31.646 -11.543 -30.194 1.00 62.19 167 GLU A C 1
ATOM 1277 O O . GLU A 1 167 ? 31.917 -12.714 -30.476 1.00 62.19 167 GLU A O 1
ATOM 1282 N N . VAL A 1 168 ? 31.726 -10.558 -31.087 1.00 62.75 168 VAL A N 1
ATOM 1283 C CA . VAL A 1 168 ? 32.472 -10.716 -32.323 1.00 62.75 168 VAL A CA 1
ATOM 1284 C C . VAL A 1 168 ? 33.904 -10.893 -31.855 1.00 62.75 168 VAL A C 1
ATOM 1286 O O . VAL A 1 168 ? 34.552 -9.919 -31.483 1.00 62.75 168 VAL A O 1
ATOM 1289 N N . SER A 1 169 ? 34.340 -12.153 -31.778 1.00 60.03 169 SER A N 1
ATOM 1290 C CA . SER A 1 169 ? 35.731 -12.550 -31.606 1.00 60.03 169 SER A CA 1
ATOM 1291 C C . SER A 1 169 ? 36.537 -11.726 -32.601 1.00 60.03 169 SER A C 1
ATOM 1293 O O . SER A 1 169 ? 36.497 -11.965 -33.809 1.00 60.03 169 SER A O 1
ATOM 1295 N N . GLY A 1 170 ? 37.155 -10.661 -32.086 1.00 59.97 170 GLY A N 1
ATOM 1296 C CA . GLY A 1 170 ? 38.017 -9.786 -32.850 1.00 59.97 170 GLY A CA 1
ATOM 1297 C C . GLY A 1 170 ? 39.091 -10.658 -33.468 1.00 59.97 170 GLY A C 1
ATOM 1298 O O . GLY A 1 170 ? 39.814 -11.351 -32.750 1.00 59.97 170 GLY A O 1
ATOM 1299 N N . GLY A 1 171 ? 39.112 -10.667 -34.799 1.00 56.25 171 GLY A N 1
ATOM 1300 C CA . GLY A 1 171 ? 40.087 -11.388 -35.592 1.00 56.25 171 GLY A CA 1
ATOM 1301 C C . GLY A 1 171 ? 41.494 -11.143 -35.063 1.00 56.25 171 GLY A C 1
ATOM 1302 O O . GLY A 1 171 ? 41.862 -10.016 -34.725 1.00 56.25 171 GLY A O 1
ATOM 1303 N N . GLY A 1 172 ? 42.245 -12.237 -34.963 1.00 61.81 172 GLY A N 1
ATOM 1304 C CA . GLY A 1 172 ? 43.647 -12.226 -34.581 1.00 61.81 172 GLY A CA 1
ATOM 1305 C C . GLY A 1 172 ? 44.491 -11.291 -35.458 1.00 61.81 172 GLY A C 1
ATOM 1306 O O . GLY A 1 172 ? 44.076 -10.908 -36.555 1.00 61.81 172 GLY A O 1
ATOM 1307 N N . PRO A 1 173 ? 45.675 -10.911 -34.961 1.00 66.44 173 PRO A N 1
ATOM 1308 C CA . PRO A 1 173 ? 46.489 -9.849 -35.534 1.00 66.44 173 PRO A CA 1
ATOM 1309 C C . PRO A 1 173 ? 46.920 -10.193 -36.962 1.00 66.44 173 PRO A C 1
ATOM 1311 O O . PRO A 1 173 ? 47.513 -11.244 -37.209 1.00 66.44 173 PRO A O 1
ATOM 1314 N N . ALA A 1 174 ? 46.642 -9.287 -37.898 1.00 58.78 174 ALA A N 1
ATOM 1315 C CA . ALA A 1 174 ? 47.283 -9.306 -39.202 1.00 58.78 174 ALA A CA 1
ATOM 1316 C C . ALA A 1 174 ? 48.687 -8.700 -39.062 1.00 58.78 174 ALA A C 1
ATOM 1318 O O . ALA A 1 174 ? 48.799 -7.508 -38.790 1.00 58.78 174 ALA A O 1
ATOM 1319 N N . GLY A 1 175 ? 49.684 -9.584 -39.200 1.00 60.75 175 GLY A N 1
ATOM 1320 C CA . GLY A 1 175 ? 51.013 -9.388 -39.808 1.00 60.75 175 GLY A CA 1
ATOM 1321 C C . GLY A 1 175 ? 51.769 -8.103 -39.520 1.00 60.75 175 GLY A C 1
ATOM 1322 O O . GLY A 1 175 ? 51.426 -7.085 -40.155 1.00 60.75 175 GLY A O 1
#

Sequence (175 aa):
MIVGAILFNTTGDWNLAGILANVRLAALGQTFLVVAVLSAALSSLHSGQLALSSLTRLPQRVSLIAMSIVIFVLAAYRFDLQLLAFLDVVSALLPPSLVVMLVLPWFEAWEPDKERRHNVALWAWLLGAGAALVFKLQGELAHVLVGALVSLAVLGWGLRLWRPKPEVSGGGPAG

Radius of gyration: 24.52 Å; Cα contacts (8 Å, |Δi|>4): 119; chains: 1; bounding box: 70×36×78 Å

Foldseek 3Di:
DVVQVVVCVVPVDSPQLVVLCPDPPSVVSVVVVVVVVVVVVVVVLQVQLVVQVVVDVDDSVVSSVVSVVVVVVCVVVCCVVVVVVVVLLVLLLVLLVVLLVVCLVVVVVQDVDPVLSVVLSVCLSVQLSVQLVVCVVVVHPCSSVSSNVSSVVSSVVSRVVDDDDPPPPPDDDDD

Solvent-accessible surface area (backbone atoms only — not comparable to full-atom values): 9606 Å² total; per-residue (Å²): 108,68,68,60,54,54,46,30,75,73,69,76,50,86,54,60,68,66,58,34,61,76,40,101,56,22,70,60,49,49,50,53,51,52,52,54,51,50,51,54,50,51,52,52,51,51,54,50,22,53,52,49,34,70,78,35,97,50,56,68,70,58,25,44,53,52,48,52,50,52,53,50,51,43,57,73,69,47,43,76,81,47,41,65,64,51,49,57,54,47,58,29,40,45,43,6,48,48,47,42,66,67,46,45,67,61,47,55,79,73,47,84,54,64,66,62,49,51,52,43,47,49,49,15,29,52,54,2,28,50,46,4,50,56,33,43,76,69,69,42,87,58,15,45,59,53,3,28,50,44,15,49,51,42,46,52,48,58,52,65,75,61,64,81,75,76,78,75,75,74,76,75,85,83,130

Mean predicted aligned error: 7.81 Å

pLDDT: mean 88.88, std 9.81, range [56.25, 97.38]

Secondary structure (DSSP, 8-state):
-HHHHHHHHHHS---HHHHHHTSTTHHHHHHHHHHHHHHHHHHHHHHHHHHHHHHS---HHHHHHHHHHHHHHHHHTTGGGTHHHHHHHHHHHHHHHHHHHHHHHHHHTT---HHHHHHHHHHHHHHHHHHHHHHHHTT-TTHHHHHHHHHHHHHHHHHHT-PPPP---PPPP--